Protein AF-A0A0J0YFG1-F1 (afdb_monomer)

Solvent-accessible surface area (backbone atoms only — not comparable to full-atom values): 6539 Å² total; per-residue (Å²): 139,89,81,89,84,84,84,85,88,75,91,73,70,76,69,71,73,81,70,74,69,93,56,88,42,47,78,44,83,49,71,50,86,30,66,38,81,46,75,41,75,69,30,64,100,82,37,84,38,38,76,45,77,35,47,12,87,92,48,82,15,32,38,31,43,42,36,39,40,61,72,55,91,67,22,31,40,36,35,41,39,23,35,35,35,28,65,64,78,68,44,74,66,44,88,67,57,64,61,65,52,78,46,78,45,73,104

Nearest PDB structures 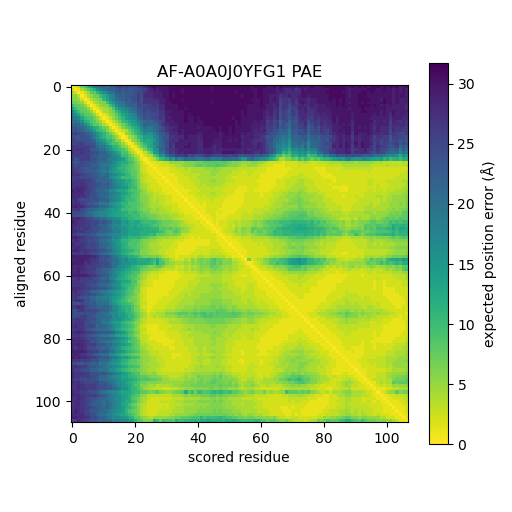(foldseek):
  8wv0-assembly1_A  TM=7.719E-01  e=2.265E-03  Burkholderia pseudomallei
  8wv0-assembly1_B  TM=7.927E-01  e=3.473E-03  Burkholderia pseudomallei
  7de8-assembly1_X  TM=6.750E-01  e=1.724E-02  Neisseria meningitidis
  1una-assembly1_B  TM=4.110E-01  e=8.449E+00  Enterobacteria phage GA
  2qom-assembly2_B  TM=2.099E-01  e=4.696E+00  Escherichia coli O157:H7

Radius of gyration: 25.97 Å; Cα contacts (8 Å, |Δi|>4): 199; chains: 1; bounding box: 93×31×51 Å

Foldseek 3Di:
DDDDDDDDDDPPDPPPPPPDPVDPKDKDKDWDWAKDWDWDALDDPVSRIDTDIWGHDPDFTKIWMWTWADPDPQKIKIWIWMFTAINRPRHGPDPGTPPTDIDIDHD

Sequence (107 aa):
MQKKIVAALALCGAGVAMAQSAGTSKVELWGIVDAAVRHTNNEGAGKDGLTKMIGGGMSQSRWGINVEEDLGGGSKALVVLENRLNADDGSVSTPFFQPSYLGLQGP

Mean predicted aligned error: 10.68 Å

Structure (mmCIF, N/CA/C/O backbone):
data_AF-A0A0J0YFG1-F1
#
_entry.id   AF-A0A0J0YFG1-F1
#
loop_
_atom_site.group_PDB
_atom_site.id
_atom_site.type_symbol
_atom_site.label_atom_id
_atom_site.label_alt_id
_atom_site.label_comp_id
_atom_site.label_asym_id
_atom_site.label_entity_id
_atom_site.label_seq_id
_atom_site.pdbx_PDB_ins_code
_atom_site.Cartn_x
_atom_site.Cartn_y
_atom_site.Cartn_z
_atom_site.occupancy
_atom_site.B_iso_or_equiv
_atom_site.auth_seq_id
_atom_site.auth_comp_id
_atom_site.auth_asym_id
_atom_site.auth_atom_id
_atom_site.pdbx_PDB_model_num
ATOM 1 N N . MET A 1 1 ? -69.041 -20.378 11.892 1.00 36.41 1 MET A N 1
ATOM 2 C CA . MET A 1 1 ? -67.902 -21.314 12.005 1.00 36.41 1 MET A CA 1
ATOM 3 C C . MET A 1 1 ? -66.626 -20.483 11.991 1.00 36.41 1 MET A C 1
ATOM 5 O O . MET A 1 1 ? -66.306 -19.892 10.971 1.00 36.41 1 MET A O 1
ATOM 9 N N . GLN A 1 2 ? -65.987 -20.311 13.149 1.00 37.66 2 GLN A N 1
ATOM 10 C CA . GLN A 1 2 ? -64.739 -19.558 13.275 1.00 37.66 2 GLN A CA 1
ATOM 11 C C . GLN A 1 2 ? -63.561 -20.482 12.964 1.00 37.66 2 GLN A C 1
ATOM 13 O O . GLN A 1 2 ? -63.517 -21.599 13.471 1.00 37.66 2 GLN A O 1
ATOM 18 N N . LYS A 1 3 ? -62.593 -20.011 12.177 1.00 39.78 3 LYS A N 1
ATOM 19 C CA . LYS A 1 3 ? -61.246 -20.586 12.146 1.00 39.78 3 LYS A CA 1
ATOM 20 C C . LYS A 1 3 ? -60.242 -19.446 12.243 1.00 39.78 3 LYS A C 1
ATOM 22 O O . LYS A 1 3 ? -59.931 -18.791 11.256 1.00 39.78 3 LYS A O 1
ATOM 27 N N . LYS A 1 4 ? -59.783 -19.195 13.469 1.00 49.41 4 LYS A N 1
ATOM 28 C CA . LYS A 1 4 ? -58.533 -18.483 13.722 1.00 49.41 4 LYS A CA 1
ATOM 29 C C . LYS A 1 4 ? -57.402 -19.492 13.544 1.00 49.41 4 LYS A C 1
ATOM 31 O O . LYS A 1 4 ? -57.407 -20.507 14.231 1.00 49.41 4 LYS A O 1
ATOM 36 N N . ILE A 1 5 ? -56.443 -19.193 12.677 1.00 54.59 5 ILE A N 1
ATOM 37 C CA . ILE A 1 5 ? -55.061 -19.650 12.835 1.00 54.59 5 ILE A CA 1
ATOM 38 C C . ILE A 1 5 ? -54.196 -18.404 12.661 1.00 54.59 5 ILE A C 1
ATOM 40 O O . ILE A 1 5 ? -54.244 -17.730 11.637 1.00 54.59 5 ILE A O 1
ATOM 44 N N . VAL A 1 6 ? -53.497 -18.067 13.738 1.00 49.62 6 VAL A N 1
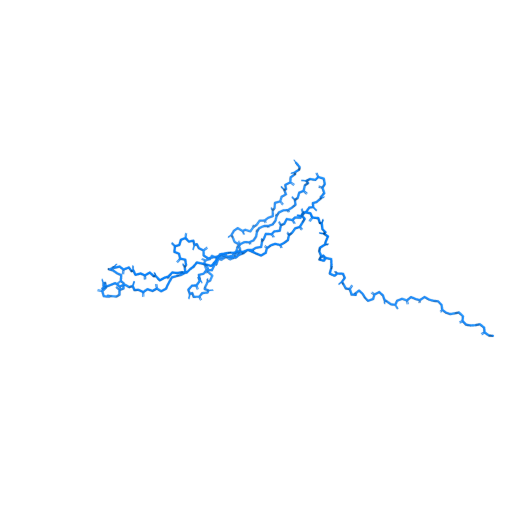ATOM 45 C CA . VAL A 1 6 ? -52.498 -17.006 13.858 1.00 49.62 6 VAL A CA 1
ATOM 46 C C . VAL A 1 6 ? -51.119 -17.673 13.790 1.00 49.62 6 VAL A C 1
ATOM 48 O O . VAL A 1 6 ? -50.982 -18.800 14.257 1.00 49.62 6 VAL A O 1
ATOM 51 N N . ALA A 1 7 ? -50.134 -16.906 13.309 1.00 46.12 7 ALA A N 1
ATOM 52 C CA . ALA A 1 7 ? -48.688 -16.989 13.572 1.00 46.12 7 ALA A CA 1
ATOM 53 C C . ALA A 1 7 ? -47.763 -17.587 12.487 1.00 46.12 7 ALA A C 1
ATOM 55 O O . ALA A 1 7 ? -47.638 -18.795 12.343 1.00 46.12 7 ALA A O 1
ATOM 56 N N . ALA A 1 8 ? -47.002 -16.652 11.897 1.00 50.44 8 ALA A N 1
ATOM 57 C CA . ALA A 1 8 ? -45.533 -16.575 11.911 1.00 50.44 8 ALA A CA 1
ATOM 58 C C . ALA A 1 8 ? -44.690 -17.418 10.927 1.00 50.44 8 ALA A C 1
ATOM 60 O O . ALA A 1 8 ? -45.023 -18.542 10.582 1.00 50.44 8 ALA A O 1
ATOM 61 N N . LEU A 1 9 ? -43.520 -16.831 10.608 1.00 45.78 9 LEU A N 1
ATOM 62 C CA . LEU A 1 9 ? -42.419 -17.241 9.713 1.00 45.78 9 LEU A CA 1
ATOM 63 C C . LEU A 1 9 ? -42.649 -16.877 8.231 1.00 45.78 9 LEU A C 1
ATOM 65 O O . LEU A 1 9 ? -43.607 -17.326 7.626 1.00 45.78 9 LEU A O 1
ATOM 69 N N . ALA A 1 10 ? -41.835 -16.061 7.555 1.00 49.25 10 ALA A N 1
ATOM 70 C CA . ALA A 1 10 ? -40.433 -15.671 7.735 1.00 49.25 10 ALA A CA 1
ATOM 71 C C . ALA A 1 10 ? -40.258 -14.227 7.195 1.00 49.25 10 ALA A C 1
ATOM 73 O O . ALA A 1 10 ? -40.809 -13.904 6.152 1.00 49.25 10 ALA A O 1
ATOM 74 N N . LEU A 1 11 ? -39.568 -13.258 7.808 1.00 49.84 11 LEU A N 1
ATOM 75 C CA . LEU A 1 11 ? -38.202 -13.279 8.354 1.00 49.84 11 LEU A CA 1
ATOM 76 C C . LEU A 1 11 ? -37.157 -13.925 7.428 1.00 49.84 11 LEU A C 1
ATOM 78 O O . LEU A 1 11 ? -36.078 -14.307 7.868 1.00 49.84 11 LEU A O 1
ATOM 82 N N . CYS A 1 12 ? -37.433 -13.972 6.123 1.00 50.34 12 CYS A N 1
ATOM 83 C CA . CYS A 1 12 ? -36.381 -14.088 5.122 1.00 50.34 12 CYS A CA 1
ATOM 84 C C . CYS A 1 12 ? -35.701 -12.725 5.032 1.00 50.34 12 CYS A C 1
ATOM 86 O O . CYS A 1 12 ? -36.190 -11.815 4.365 1.00 50.34 12 CYS A O 1
ATOM 88 N N . GLY A 1 13 ? -34.611 -12.587 5.787 1.00 51.78 13 GLY A N 1
ATOM 89 C CA . GLY A 1 13 ? -33.723 -11.443 5.748 1.00 51.78 13 GLY A CA 1
ATOM 90 C C . GLY A 1 13 ? -33.283 -11.150 4.321 1.00 51.78 13 GLY A C 1
ATOM 91 O O . GLY A 1 13 ? -32.292 -11.697 3.842 1.00 51.78 13 GLY A O 1
ATOM 92 N N . ALA A 1 14 ? -33.972 -10.205 3.680 1.00 50.88 14 ALA A N 1
ATOM 93 C CA . ALA A 1 14 ? -33.274 -9.217 2.886 1.00 50.88 14 ALA A CA 1
ATOM 94 C C . ALA A 1 14 ? -32.275 -8.603 3.861 1.00 50.88 14 ALA A C 1
ATOM 96 O O . ALA A 1 14 ? -32.645 -7.782 4.701 1.00 50.88 14 ALA A O 1
ATOM 97 N N . GLY A 1 15 ? -31.062 -9.162 3.854 1.00 49.34 15 GLY A N 1
ATOM 98 C CA . GLY A 1 15 ? -29.940 -8.668 4.612 1.00 49.34 15 GLY A CA 1
ATOM 99 C C . GLY A 1 15 ? -29.903 -7.186 4.346 1.00 49.34 15 GLY A C 1
ATOM 100 O O . GLY A 1 15 ? -29.629 -6.755 3.231 1.00 49.34 15 GLY A O 1
ATOM 101 N N . VAL A 1 16 ? -30.306 -6.439 5.367 1.00 50.91 16 VAL A N 1
ATOM 102 C CA . VAL A 1 16 ? -29.796 -5.125 5.682 1.00 50.91 16 VAL A CA 1
ATOM 103 C C . VAL A 1 16 ? -28.397 -5.055 5.092 1.00 50.91 16 VAL A C 1
ATOM 105 O O . VAL A 1 16 ? -27.432 -5.570 5.656 1.00 50.91 16 VAL A O 1
ATOM 108 N N . ALA A 1 17 ? -28.295 -4.428 3.924 1.00 47.31 17 ALA A N 1
ATOM 109 C CA . ALA A 1 17 ? -27.132 -3.639 3.638 1.00 47.31 17 ALA A CA 1
ATOM 110 C C . ALA A 1 17 ? -27.118 -2.616 4.777 1.00 47.31 17 ALA A C 1
ATOM 112 O O . ALA A 1 17 ? -27.678 -1.532 4.654 1.00 47.31 17 ALA A O 1
ATOM 113 N N . MET A 1 18 ? -26.529 -2.992 5.920 1.00 51.84 18 MET A N 1
ATOM 114 C CA . MET A 1 18 ? -26.047 -2.072 6.947 1.00 51.84 18 MET A CA 1
ATOM 115 C C . MET A 1 18 ? -24.857 -1.312 6.340 1.00 51.84 18 MET A C 1
ATOM 117 O O . MET A 1 18 ? -23.759 -1.287 6.881 1.00 51.84 18 MET A O 1
ATOM 121 N N . ALA A 1 19 ? -25.037 -0.770 5.141 1.00 49.94 19 ALA A N 1
ATOM 122 C CA . ALA A 1 19 ? -24.145 0.174 4.533 1.00 49.94 19 ALA A CA 1
ATOM 123 C C . ALA A 1 19 ? -24.659 1.531 5.007 1.00 49.94 19 ALA A C 1
ATOM 125 O O . ALA A 1 19 ? -25.794 1.895 4.714 1.00 49.94 19 ALA A O 1
ATOM 126 N N . GLN A 1 20 ? -23.800 2.262 5.716 1.00 51.38 20 GLN A N 1
ATOM 127 C CA . GLN A 1 20 ? -23.994 3.654 6.129 1.00 51.38 20 GLN A CA 1
ATOM 128 C C . GLN A 1 20 ? -24.841 3.851 7.396 1.00 51.38 20 GLN A C 1
ATOM 130 O O . GLN A 1 20 ? -25.828 4.582 7.399 1.00 51.38 20 GLN A O 1
ATOM 135 N N . SER A 1 21 ? -24.384 3.314 8.536 1.00 45.28 21 SER A N 1
ATOM 136 C CA . SER A 1 21 ? -24.515 4.150 9.735 1.00 45.28 21 SER A CA 1
ATOM 137 C C . SER A 1 21 ? -23.665 5.388 9.469 1.00 45.28 21 SER A C 1
ATOM 139 O O . SER A 1 21 ? -22.465 5.263 9.226 1.00 45.28 21 SER A O 1
ATOM 141 N N . ALA A 1 22 ? -24.295 6.558 9.438 1.00 49.06 22 ALA A N 1
ATOM 142 C CA . ALA A 1 22 ? -23.663 7.866 9.311 1.00 49.06 22 ALA A CA 1
A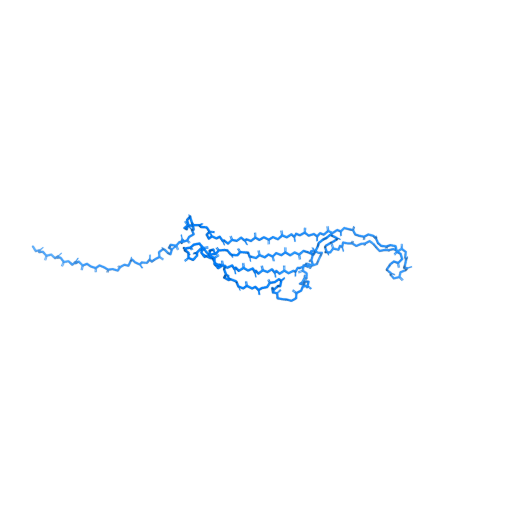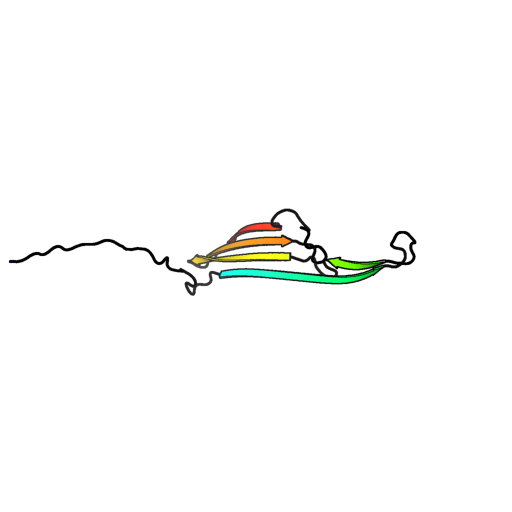TOM 143 C C . ALA A 1 22 ? -22.852 8.220 10.578 1.00 49.06 22 ALA A C 1
ATOM 145 O O . ALA A 1 22 ? -23.078 9.247 11.212 1.00 49.06 22 ALA A O 1
ATOM 146 N N . GLY A 1 23 ? -21.954 7.321 10.982 1.00 59.78 23 GLY A N 1
ATOM 147 C CA . GLY A 1 23 ? -20.945 7.514 12.014 1.00 59.78 23 GLY A CA 1
ATOM 148 C C . GLY A 1 23 ? -19.591 7.837 11.388 1.00 59.78 23 GLY A C 1
ATOM 149 O O . GLY A 1 23 ? -19.436 7.837 10.168 1.00 59.78 23 GLY A O 1
ATOM 150 N N . THR A 1 24 ? -18.589 8.099 12.226 1.00 70.56 24 THR A N 1
ATOM 151 C CA . THR A 1 24 ? -17.217 8.383 11.768 1.00 70.56 24 THR A CA 1
ATOM 152 C C . THR A 1 24 ? -16.491 7.159 11.179 1.00 70.56 24 THR A C 1
ATOM 154 O O . THR A 1 24 ? -15.378 7.296 10.671 1.00 70.56 24 THR A O 1
ATOM 157 N N . SER A 1 25 ? -17.127 5.981 11.184 1.00 90.06 25 SER A N 1
ATOM 158 C CA . SER A 1 25 ? -16.605 4.752 10.582 1.00 90.06 25 SER A CA 1
ATOM 159 C C . SER A 1 25 ? -16.609 4.796 9.050 1.00 90.06 25 SER A C 1
ATOM 161 O O . SER A 1 25 ? -17.614 5.150 8.432 1.00 90.06 25 SER A O 1
ATOM 163 N N . LYS A 1 26 ? -15.517 4.360 8.412 1.00 90.56 26 LYS A N 1
ATOM 164 C CA . LYS A 1 26 ? -15.383 4.302 6.949 1.00 90.56 26 LYS A CA 1
ATOM 165 C C . LYS A 1 26 ? -14.490 3.156 6.483 1.00 90.56 26 LYS A C 1
ATOM 167 O O . LYS A 1 26 ? -13.564 2.753 7.179 1.00 90.56 26 LYS A O 1
ATOM 172 N N . VAL A 1 27 ? -14.737 2.699 5.257 1.00 94.38 27 VAL A N 1
ATOM 173 C CA . VAL A 1 27 ? -13.838 1.824 4.493 1.00 94.38 27 VAL A CA 1
ATOM 174 C C . VAL A 1 27 ? -13.491 2.543 3.198 1.00 94.38 27 VAL A C 1
ATOM 176 O O . VAL A 1 27 ? -14.384 2.946 2.454 1.00 94.38 27 VAL A O 1
ATOM 179 N N . GLU A 1 28 ? -12.204 2.703 2.930 1.00 95.25 28 GLU A N 1
ATOM 180 C CA . GLU A 1 28 ? -11.687 3.408 1.764 1.00 95.25 28 GLU A CA 1
ATOM 181 C C . GLU A 1 28 ? -10.739 2.500 0.983 1.00 95.25 28 GLU A C 1
ATOM 183 O O . GLU A 1 28 ? -9.745 2.014 1.522 1.00 95.25 28 GLU A O 1
ATOM 188 N N . LEU A 1 29 ? -11.037 2.305 -0.302 1.00 97.06 29 LEU A N 1
ATOM 189 C CA . LEU A 1 29 ? -10.078 1.783 -1.266 1.00 97.06 29 LEU A CA 1
ATOM 190 C C . LEU A 1 29 ? -9.253 2.958 -1.796 1.00 97.06 29 LEU A C 1
ATOM 192 O O . LEU A 1 29 ? -9.815 3.919 -2.320 1.00 97.06 29 LEU A O 1
ATOM 196 N N . TRP A 1 30 ? -7.934 2.868 -1.694 1.00 96.00 30 TRP A N 1
ATOM 197 C CA . TRP A 1 30 ? -7.017 3.919 -2.125 1.00 96.00 30 TRP A CA 1
ATOM 198 C C . TRP A 1 30 ? -5.836 3.332 -2.899 1.00 96.00 30 TRP A C 1
ATOM 200 O O . TRP A 1 30 ? -5.597 2.125 -2.885 1.00 96.00 30 TRP A O 1
ATOM 210 N N . GLY A 1 31 ? -5.082 4.176 -3.598 1.00 95.88 31 GLY A N 1
ATOM 211 C CA . GLY A 1 31 ? -3.880 3.738 -4.296 1.00 95.88 31 GLY A CA 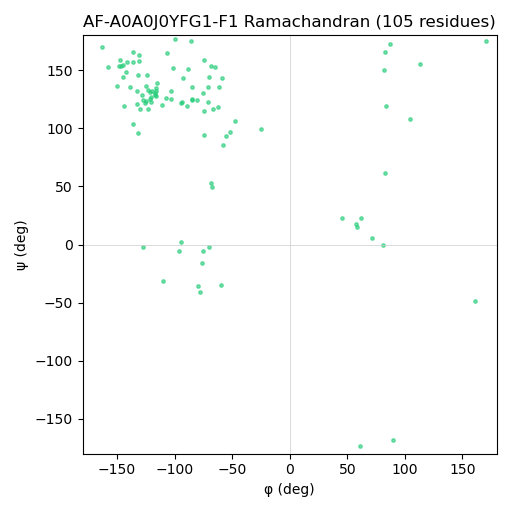1
ATOM 212 C C . GLY A 1 31 ? -3.295 4.791 -5.224 1.00 95.88 31 GLY A C 1
ATOM 213 O O . GLY A 1 31 ? -3.867 5.862 -5.419 1.00 95.88 31 GLY A O 1
ATOM 214 N N . ILE A 1 32 ? -2.138 4.462 -5.794 1.00 96.25 32 ILE A N 1
ATOM 215 C CA . ILE A 1 32 ? -1.451 5.239 -6.825 1.00 96.25 32 ILE A CA 1
ATOM 216 C C . ILE A 1 32 ? -0.910 4.259 -7.864 1.00 96.25 32 ILE A C 1
ATOM 218 O O . ILE A 1 32 ? -0.299 3.247 -7.509 1.00 96.25 32 ILE A O 1
ATOM 222 N N . VAL A 1 33 ? -1.095 4.593 -9.139 1.00 96.12 33 VAL A N 1
ATOM 223 C CA . VAL A 1 33 ? -0.432 3.927 -10.261 1.00 96.12 33 VAL A CA 1
ATOM 224 C C . VAL A 1 33 ? 0.554 4.914 -10.872 1.00 96.12 33 VAL A C 1
ATOM 226 O O . VAL A 1 33 ? 0.168 5.995 -11.307 1.00 96.12 33 VAL A O 1
ATOM 229 N N . ASP A 1 34 ? 1.826 4.541 -10.869 1.00 96.50 34 ASP A N 1
ATOM 230 C CA . ASP A 1 34 ? 2.938 5.281 -11.461 1.00 96.50 34 ASP A CA 1
ATOM 231 C C . ASP A 1 34 ? 3.594 4.383 -12.517 1.00 96.50 34 ASP A C 1
ATOM 233 O O . ASP A 1 34 ? 3.929 3.225 -12.245 1.00 96.50 34 ASP A O 1
ATOM 237 N N . ALA A 1 35 ? 3.735 4.911 -13.727 1.00 95.50 35 ALA A N 1
ATOM 238 C CA . ALA A 1 35 ? 4.416 4.283 -14.844 1.00 95.50 35 ALA A CA 1
ATOM 239 C C . ALA A 1 35 ? 5.114 5.366 -15.667 1.00 95.50 35 ALA A C 1
ATOM 241 O O . ALA A 1 35 ? 4.587 6.468 -15.846 1.00 95.50 35 ALA A O 1
ATOM 242 N N . ALA A 1 36 ? 6.285 5.040 -16.208 1.00 95.81 36 ALA A N 1
ATOM 243 C CA . ALA A 1 36 ? 7.078 5.981 -16.986 1.00 95.81 36 ALA A CA 1
ATOM 244 C C . ALA A 1 36 ? 7.754 5.308 -18.181 1.00 95.81 36 ALA A C 1
ATOM 246 O O . ALA A 1 36 ? 8.030 4.110 -18.177 1.00 95.81 36 ALA A O 1
ATOM 247 N N . VAL A 1 37 ? 8.088 6.105 -19.195 1.00 96.31 37 VAL A N 1
ATOM 248 C CA . VAL A 1 37 ? 9.056 5.715 -20.225 1.00 96.31 37 VAL A CA 1
ATOM 249 C C . VAL A 1 37 ? 10.421 6.227 -19.787 1.00 96.31 37 VAL A C 1
ATOM 251 O O . VAL A 1 37 ? 10.597 7.424 -19.564 1.00 96.31 37 VAL A O 1
ATOM 254 N N . ARG A 1 38 ? 11.395 5.326 -19.660 1.00 96.00 38 ARG A N 1
ATOM 255 C CA . ARG A 1 38 ? 12.771 5.657 -19.283 1.00 96.00 38 ARG A CA 1
ATOM 256 C C . ARG A 1 38 ? 13.713 5.318 -20.426 1.00 96.00 38 ARG A C 1
ATOM 258 O O . ARG A 1 38 ? 13.669 4.208 -20.949 1.00 96.00 38 ARG A O 1
ATOM 265 N N . HIS A 1 39 ? 14.584 6.265 -20.761 1.00 96.12 39 HIS A N 1
ATOM 266 C CA . HIS A 1 39 ? 15.775 6.016 -21.561 1.00 96.12 39 HIS A CA 1
ATO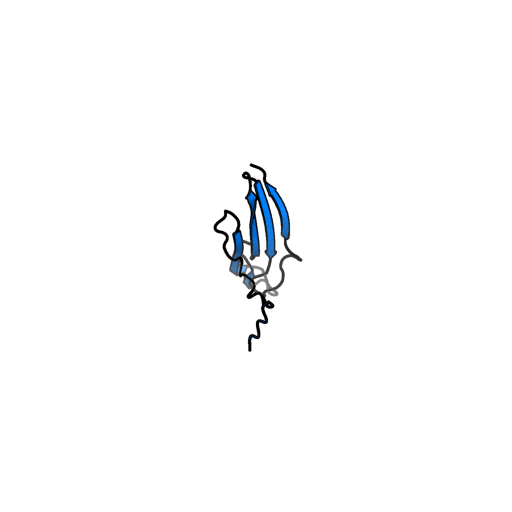M 267 C C . HIS A 1 39 ? 17.009 6.094 -20.660 1.00 96.12 39 HIS A C 1
ATOM 269 O O . HIS A 1 39 ? 17.212 7.104 -19.984 1.00 96.12 39 HIS A O 1
ATOM 275 N N . THR A 1 40 ? 17.827 5.047 -20.667 1.00 97.00 40 THR A N 1
ATOM 276 C CA . THR A 1 40 ? 19.128 5.019 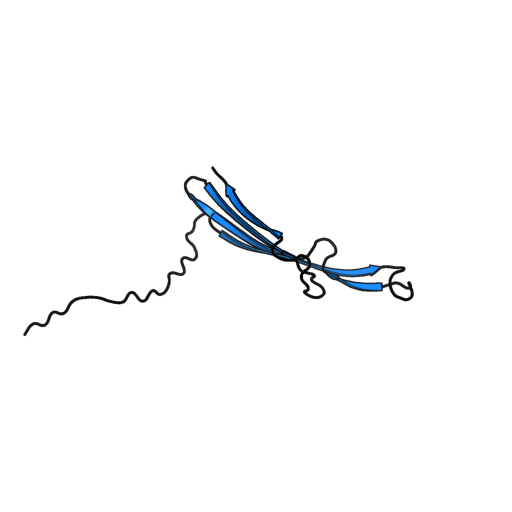-19.991 1.00 97.00 40 THR A CA 1
ATOM 277 C C . THR A 1 40 ? 20.218 4.858 -21.045 1.00 97.00 40 THR A C 1
ATOM 279 O O . THR A 1 40 ? 20.161 3.929 -21.851 1.00 97.00 40 THR A O 1
ATOM 282 N N . ASN A 1 41 ? 21.225 5.730 -21.046 1.00 97.62 41 ASN A N 1
ATOM 283 C CA . ASN A 1 41 ? 22.409 5.553 -21.890 1.00 97.62 41 ASN A CA 1
ATOM 284 C C . ASN A 1 41 ? 23.320 4.438 -21.333 1.00 97.62 41 ASN A C 1
ATOM 286 O O . ASN A 1 41 ? 23.250 4.104 -20.154 1.00 97.62 41 ASN A O 1
ATOM 290 N N . ASN A 1 42 ? 24.183 3.851 -22.169 1.00 97.19 42 ASN A N 1
ATOM 291 C CA . ASN A 1 42 ? 25.125 2.792 -21.763 1.00 97.19 42 ASN A CA 1
ATOM 292 C C . ASN A 1 42 ? 24.487 1.524 -21.144 1.00 97.19 42 ASN A C 1
ATOM 294 O O . ASN A 1 42 ? 25.181 0.731 -20.507 1.00 97.19 42 ASN A O 1
ATOM 298 N N . GLU A 1 43 ? 23.183 1.310 -21.343 1.00 97.31 43 GLU A N 1
ATOM 299 C CA . GLU A 1 43 ? 22.428 0.118 -20.928 1.00 97.31 43 GLU A CA 1
ATOM 300 C C . GLU A 1 43 ? 22.090 -0.752 -22.162 1.00 97.31 43 GLU A C 1
ATOM 302 O O . GLU A 1 43 ? 22.189 -0.300 -23.305 1.00 97.31 43 GLU A O 1
ATOM 30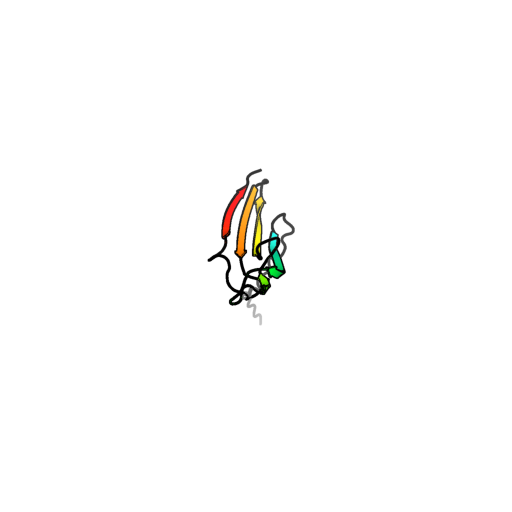7 N N . GLY A 1 44 ? 21.687 -2.009 -21.945 1.00 94.75 44 GLY A N 1
ATOM 308 C CA . GLY A 1 44 ? 21.338 -2.960 -23.007 1.00 94.75 44 GLY A CA 1
ATOM 309 C C . GLY A 1 44 ? 22.539 -3.742 -23.556 1.00 94.75 44 GLY A C 1
ATOM 310 O O . GLY A 1 44 ? 23.689 -3.473 -23.213 1.00 94.75 44 GLY A O 1
ATOM 311 N N . ALA A 1 45 ? 22.274 -4.738 -24.410 1.00 93.69 45 ALA A N 1
ATOM 312 C CA . ALA A 1 45 ? 23.289 -5.688 -24.886 1.00 93.69 45 ALA A CA 1
ATOM 313 C C . ALA A 1 45 ? 24.465 -5.025 -25.634 1.00 93.69 45 ALA A C 1
ATOM 315 O O . ALA A 1 45 ? 25.599 -5.477 -25.504 1.00 93.69 45 ALA A O 1
ATOM 316 N N . GLY A 1 46 ? 24.200 -3.947 -26.382 1.00 94.81 46 GLY A N 1
ATOM 317 C CA . GLY A 1 46 ? 25.211 -3.187 -27.132 1.00 94.81 46 GLY A CA 1
ATOM 318 C C . GLY A 1 46 ? 25.748 -1.944 -26.419 1.00 94.81 46 GLY A C 1
ATOM 319 O O . GLY A 1 46 ? 26.670 -1.319 -26.921 1.00 94.81 46 GLY A O 1
ATOM 320 N N . LYS A 1 47 ? 25.196 -1.576 -25.252 1.00 94.50 47 LYS A N 1
ATOM 321 C CA . LYS A 1 47 ? 25.464 -0.300 -24.557 1.00 94.50 47 LYS A CA 1
ATOM 322 C C . LYS A 1 47 ? 25.137 0.978 -25.356 1.00 94.50 47 LYS A C 1
ATOM 324 O O . LYS A 1 47 ? 25.499 2.064 -24.920 1.00 94.50 47 LYS A O 1
ATOM 329 N N . ASP A 1 48 ? 24.384 0.893 -26.450 1.00 95.12 48 ASP A N 1
ATOM 330 C CA . ASP A 1 48 ? 23.935 2.069 -27.223 1.00 95.12 48 ASP A CA 1
ATOM 331 C C . ASP A 1 48 ? 22.791 2.847 -26.540 1.00 95.12 48 ASP A C 1
ATOM 333 O O . ASP A 1 48 ? 22.388 3.920 -26.988 1.00 95.12 48 ASP A O 1
ATOM 337 N N . GLY A 1 49 ? 22.275 2.316 -25.430 1.00 97.31 49 GLY A N 1
ATOM 338 C CA . GLY A 1 49 ? 21.152 2.857 -24.681 1.00 97.31 49 GLY A CA 1
ATOM 339 C C . GLY A 1 49 ? 19.932 1.943 -24.736 1.00 97.31 49 GLY A C 1
ATOM 340 O O . GLY A 1 49 ? 19.753 1.145 -25.656 1.00 97.31 49 GLY A O 1
ATOM 341 N N . LEU A 1 50 ? 19.077 2.060 -23.723 1.00 97.56 50 LEU A N 1
ATOM 342 C CA . LEU A 1 50 ? 17.864 1.266 -23.591 1.00 97.56 50 LEU A CA 1
ATOM 343 C C . LEU A 1 50 ? 16.682 2.169 -23.255 1.00 97.56 50 LEU A C 1
ATOM 345 O O . LEU A 1 50 ? 16.679 2.840 -22.225 1.00 97.56 50 LEU A O 1
ATOM 349 N N . THR A 1 51 ? 15.664 2.145 -24.115 1.00 96.88 51 THR A N 1
ATOM 350 C CA . THR A 1 51 ? 14.360 2.759 -23.847 1.00 96.88 51 THR A CA 1
ATOM 351 C C . THR A 1 51 ? 13.363 1.672 -23.483 1.00 96.88 51 THR A C 1
ATOM 353 O O . THR A 1 51 ? 13.165 0.739 -24.259 1.00 96.88 51 THR A O 1
ATOM 356 N N . LYS A 1 52 ? 12.715 1.795 -22.325 1.00 95.56 52 LYS A N 1
ATOM 357 C CA . LYS A 1 52 ? 11.677 0.862 -21.874 1.00 95.56 52 LYS A CA 1
ATOM 358 C C . LYS A 1 52 ? 10.600 1.580 -21.067 1.00 95.56 52 LYS A C 1
ATOM 360 O O . LYS A 1 52 ? 10.862 2.619 -20.459 1.00 95.56 52 LYS A O 1
ATOM 365 N N . MET A 1 53 ? 9.395 1.016 -21.062 1.00 95.44 53 MET A N 1
ATOM 366 C CA . MET A 1 53 ? 8.424 1.334 -20.019 1.00 95.44 53 MET A CA 1
ATOM 367 C C . MET A 1 53 ? 8.918 0.725 -18.705 1.00 95.44 53 MET A C 1
ATOM 369 O O . MET A 1 53 ? 9.538 -0.338 -18.715 1.00 95.44 53 MET A O 1
ATOM 373 N N . ILE A 1 54 ? 8.673 1.416 -17.602 1.00 95.19 54 ILE A N 1
ATOM 374 C CA . ILE A 1 54 ? 8.950 0.934 -16.256 1.00 95.19 54 ILE A CA 1
ATOM 375 C C . ILE A 1 54 ? 7.731 1.159 -15.365 1.00 95.19 54 ILE A C 1
ATOM 377 O O . ILE A 1 54 ? 7.023 2.162 -15.500 1.00 95.19 54 ILE A O 1
ATOM 381 N N . GLY A 1 55 ? 7.514 0.236 -14.434 1.00 93.88 55 GLY A N 1
ATOM 382 C CA . GLY A 1 55 ? 6.595 0.409 -13.322 1.00 93.88 55 GLY A CA 1
ATOM 383 C C . GLY A 1 55 ? 7.213 1.359 -12.304 1.00 93.88 55 GLY A C 1
ATOM 384 O O . GLY A 1 55 ? 8.233 1.054 -11.689 1.00 93.88 55 GLY A O 1
ATOM 385 N N . GLY A 1 56 ? 6.599 2.520 -12.127 1.00 87.62 56 GLY A N 1
ATOM 386 C CA . GLY A 1 56 ? 7.081 3.586 -11.262 1.00 87.62 56 GLY A CA 1
ATOM 387 C C . GLY A 1 56 ? 8.009 4.583 -11.955 1.00 87.62 56 GLY A C 1
ATOM 388 O O . GLY A 1 56 ? 8.172 4.622 -13.172 1.00 87.62 56 GLY A O 1
ATOM 389 N N . GLY A 1 57 ? 8.652 5.405 -11.136 1.00 85.50 57 GLY A N 1
ATOM 390 C CA . GLY A 1 57 ? 9.555 6.463 -11.580 1.00 85.50 57 GLY A CA 1
ATOM 391 C C . GLY A 1 57 ? 9.757 7.489 -10.479 1.00 85.50 57 GLY A C 1
ATOM 392 O O . GLY A 1 57 ? 10.895 7.791 -10.127 1.00 85.50 57 GLY A O 1
ATOM 393 N N . MET A 1 58 ? 8.651 7.936 -9.883 1.00 89.69 58 MET A N 1
ATOM 394 C CA . MET A 1 58 ? 8.633 8.817 -8.716 1.00 89.69 58 MET A CA 1
ATOM 395 C C . MET A 1 58 ? 8.147 8.087 -7.458 1.00 89.69 58 MET A C 1
ATOM 397 O O . MET A 1 58 ? 8.565 8.398 -6.345 1.00 89.69 58 MET A O 1
ATOM 401 N N . SER A 1 59 ? 7.264 7.104 -7.612 1.00 92.25 59 SER A N 1
ATOM 402 C CA . SER A 1 59 ? 6.713 6.289 -6.533 1.00 92.25 59 SER A CA 1
ATOM 403 C C . SER A 1 59 ? 6.480 4.848 -6.981 1.00 92.25 59 SER A C 1
ATOM 405 O O . SER A 1 59 ? 6.264 4.571 -8.155 1.00 92.25 59 SER A O 1
ATOM 407 N N . GLN A 1 60 ? 6.499 3.913 -6.026 1.00 93.38 60 GLN A N 1
ATOM 408 C CA . GLN A 1 60 ? 6.080 2.534 -6.286 1.00 93.38 60 GLN A CA 1
ATOM 409 C C . GLN A 1 60 ? 4.553 2.460 -6.378 1.00 93.38 60 GLN A C 1
ATOM 411 O O . GLN A 1 60 ? 3.861 2.934 -5.468 1.00 93.38 60 GLN A O 1
ATOM 416 N N . SER A 1 61 ? 4.043 1.821 -7.431 1.00 96.25 61 SER A N 1
ATOM 417 C CA . SER A 1 61 ? 2.611 1.557 -7.587 1.00 96.25 61 SER A CA 1
ATOM 418 C C . SER A 1 61 ? 2.076 0.673 -6.461 1.00 96.25 61 SER A C 1
ATOM 420 O O . SER A 1 61 ? 2.697 -0.321 -6.069 1.00 96.25 61 SER A O 1
ATOM 422 N N . ARG A 1 62 ? 0.920 1.056 -5.921 1.00 96.19 62 ARG A N 1
ATOM 423 C CA . ARG A 1 62 ? 0.307 0.419 -4.753 1.00 96.19 62 ARG A CA 1
ATOM 424 C C . ARG A 1 62 ? -1.186 0.681 -4.700 1.00 96.19 62 ARG A C 1
ATOM 426 O O . ARG A 1 62 ? -1.658 1.721 -5.152 1.00 96.19 62 ARG A O 1
ATOM 433 N N . TRP A 1 63 ? -1.904 -0.238 -4.086 1.00 95.75 63 TRP A N 1
ATOM 434 C CA . TRP A 1 63 ? -3.305 -0.079 -3.731 1.00 95.75 63 TRP A CA 1
ATOM 435 C C . TRP A 1 63 ? -3.514 -0.595 -2.314 1.00 95.75 63 TRP A C 1
ATOM 437 O O . TRP A 1 63 ? -2.729 -1.402 -1.822 1.00 95.75 63 TRP A O 1
ATOM 447 N N . GLY A 1 64 ? -4.554 -0.135 -1.640 1.00 97.25 64 GLY A N 1
ATOM 448 C CA . GLY A 1 64 ? -4.794 -0.518 -0.265 1.00 97.25 64 GLY A CA 1
ATOM 449 C C . GLY A 1 64 ? -6.200 -0.228 0.214 1.00 97.25 64 GLY A C 1
ATOM 450 O O . GLY A 1 64 ? -6.987 0.434 -0.457 1.00 97.25 64 GLY A O 1
ATOM 451 N N . ILE A 1 65 ? -6.502 -0.750 1.395 1.00 97.75 65 ILE A N 1
ATOM 452 C CA . ILE A 1 65 ? -7.757 -0.560 2.104 1.00 97.75 65 ILE A CA 1
ATOM 453 C C . ILE A 1 65 ? -7.428 0.086 3.445 1.00 97.75 65 ILE A C 1
ATOM 455 O O . ILE A 1 65 ? -6.667 -0.478 4.235 1.00 97.75 65 ILE A O 1
ATOM 459 N N . ASN A 1 66 ? -8.022 1.248 3.692 1.00 96.69 66 ASN A N 1
ATOM 460 C CA . ASN A 1 66 ? -8.043 1.876 5.005 1.00 96.69 66 ASN A CA 1
ATOM 461 C C . ASN A 1 66 ? -9.422 1.664 5.623 1.00 96.69 66 ASN A C 1
ATOM 463 O O . ASN A 1 66 ? -10.441 1.914 4.979 1.00 96.69 66 ASN A O 1
ATOM 467 N N . VAL A 1 67 ? -9.456 1.230 6.875 1.00 96.00 67 VAL A N 1
ATOM 468 C CA . VAL A 1 67 ? -10.679 1.140 7.673 1.00 96.00 67 VAL A CA 1
ATOM 469 C C . VAL A 1 67 ? -10.503 1.997 8.912 1.00 96.00 67 VAL A C 1
ATOM 471 O O . VAL A 1 67 ? -9.500 1.874 9.613 1.00 96.00 67 VAL A O 1
ATOM 474 N N . GLU A 1 68 ? -11.490 2.837 9.192 1.00 95.56 68 GLU A N 1
ATOM 475 C CA . GLU A 1 68 ? -11.679 3.437 10.508 1.00 95.56 68 GLU A CA 1
ATOM 476 C C . GLU A 1 68 ? -13.022 2.952 11.051 1.00 95.56 68 GLU A C 1
ATOM 478 O O . GLU A 1 68 ? -14.030 3.012 10.350 1.00 95.56 68 GLU A O 1
ATOM 483 N N . GLU A 1 69 ? -13.045 2.463 12.284 1.00 94.81 69 GLU A N 1
ATOM 484 C CA . GLU A 1 69 ? -14.264 2.040 12.969 1.00 94.81 69 GLU A CA 1
ATOM 485 C C . GLU A 1 69 ? -14.394 2.814 14.278 1.00 94.81 69 GLU A C 1
ATOM 487 O O . GLU A 1 69 ? -13.547 2.706 15.163 1.00 94.81 69 GLU A O 1
ATOM 492 N N . ASP A 1 70 ? -15.452 3.612 14.383 1.00 93.56 70 ASP A N 1
ATOM 493 C CA . ASP A 1 70 ? -15.866 4.289 15.605 1.00 93.56 70 ASP A CA 1
ATOM 494 C C . ASP A 1 70 ? -16.326 3.254 16.636 1.00 93.56 70 ASP A C 1
ATOM 496 O O . ASP A 1 70 ? -17.313 2.544 16.425 1.00 93.56 70 ASP A O 1
ATOM 500 N N . LEU A 1 71 ? -15.607 3.171 17.755 1.00 93.31 71 LEU A N 1
ATOM 501 C CA . LEU A 1 71 ? -15.939 2.272 18.863 1.00 93.31 71 LEU A CA 1
ATOM 502 C C . LEU A 1 71 ? -16.781 2.978 19.938 1.00 93.31 71 LEU A C 1
ATOM 504 O O . LEU A 1 71 ? -17.116 2.376 20.961 1.00 93.31 71 LEU A O 1
ATOM 508 N N . GLY A 1 72 ? -17.123 4.251 19.722 1.00 90.38 72 GLY A N 1
ATOM 509 C CA . GLY A 1 72 ? -17.771 5.117 20.692 1.00 90.38 72 GLY A CA 1
ATOM 510 C C . GLY A 1 72 ? -16.792 5.757 21.681 1.00 90.38 72 GLY A C 1
ATOM 511 O O . GLY A 1 72 ? -15.625 5.381 21.808 1.00 90.38 72 GLY A O 1
ATOM 512 N N . GLY A 1 73 ? -17.270 6.779 22.397 1.00 91.38 73 GLY A N 1
ATOM 513 C CA . GLY A 1 73 ? -16.497 7.441 23.458 1.00 91.38 73 GLY A CA 1
ATOM 514 C C . GLY A 1 73 ? -15.195 8.106 22.990 1.00 91.38 73 GLY A C 1
ATOM 515 O O . GLY A 1 73 ? -14.285 8.264 23.796 1.00 91.38 73 GLY A O 1
ATOM 516 N N . GLY A 1 74 ? -15.089 8.454 21.702 1.00 89.94 74 GLY A N 1
ATOM 517 C CA . GLY A 1 74 ? -13.890 9.039 21.087 1.00 89.94 74 GLY A CA 1
ATOM 518 C C . GLY A 1 74 ? -12.797 8.031 20.710 1.00 89.94 74 GLY A C 1
ATOM 519 O O . GLY A 1 74 ? -11.779 8.432 20.155 1.00 89.94 74 GLY A O 1
ATOM 520 N N . SER A 1 75 ? -13.001 6.735 20.970 1.00 95.44 75 SER A N 1
ATOM 521 C CA . SER A 1 75 ? -12.068 5.674 20.570 1.00 95.44 75 SER A CA 1
ATOM 522 C C . SER A 1 75 ? -12.366 5.156 19.162 1.00 95.44 75 SER A C 1
ATOM 524 O O . SER A 1 75 ? -13.522 5.113 18.742 1.00 95.44 75 SER A O 1
ATOM 526 N N . LYS A 1 76 ? -11.336 4.684 18.453 1.00 95.44 76 LYS A N 1
ATOM 527 C CA . LYS A 1 76 ? -11.482 4.053 17.133 1.00 95.44 76 LYS A CA 1
ATOM 528 C C . LYS A 1 76 ? -10.547 2.864 16.911 1.00 95.44 76 LYS A C 1
ATOM 530 O O . LYS A 1 76 ? -9.419 2.859 17.407 1.00 95.44 76 LYS A O 1
ATOM 535 N N . ALA A 1 77 ? -10.994 1.886 16.124 1.00 96.62 77 ALA A N 1
ATOM 536 C CA . ALA A 1 77 ? -10.130 0.876 15.516 1.00 96.62 77 ALA A CA 1
ATOM 537 C C . ALA A 1 77 ? -9.687 1.323 14.117 1.00 96.62 77 ALA A C 1
ATOM 539 O O . ALA A 1 77 ? -10.441 1.962 13.383 1.00 96.62 77 ALA A O 1
ATOM 540 N N . LEU A 1 78 ? -8.447 0.997 13.759 1.00 97.06 78 LEU A N 1
ATOM 541 C CA . LEU A 1 78 ? -7.807 1.385 12.505 1.00 97.06 78 LEU A CA 1
ATOM 542 C C . LEU A 1 78 ? -7.239 0.146 11.822 1.00 97.06 78 LEU A C 1
ATOM 544 O O . LEU A 1 78 ? -6.468 -0.584 12.442 1.00 97.06 78 LEU A O 1
ATOM 548 N N . VAL A 1 79 ? -7.559 -0.073 10.549 1.00 98.12 79 VAL A N 1
ATOM 549 C CA . VAL A 1 79 ? -6.935 -1.129 9.736 1.00 98.12 79 VAL A CA 1
ATOM 550 C C . VAL A 1 79 ? -6.317 -0.506 8.500 1.00 98.12 79 VAL A C 1
ATOM 552 O O . VAL A 1 79 ? -6.967 0.271 7.805 1.00 98.12 79 VAL A O 1
ATOM 555 N N . VAL A 1 80 ? -5.074 -0.880 8.209 1.00 97.69 80 VAL A N 1
ATOM 556 C CA . VAL A 1 80 ? -4.404 -0.527 6.956 1.00 97.69 80 VAL A CA 1
ATOM 557 C C . VAL A 1 80 ? -3.862 -1.793 6.325 1.00 97.69 80 VAL A C 1
ATOM 559 O O . VAL A 1 80 ? -3.095 -2.529 6.948 1.00 97.69 80 VAL A O 1
ATOM 562 N N . LEU A 1 81 ? -4.260 -2.023 5.079 1.00 97.81 81 LEU A N 1
ATOM 563 C CA . LEU A 1 81 ? -3.734 -3.066 4.211 1.00 97.81 81 LEU A CA 1
ATOM 564 C C . LEU A 1 81 ? -3.263 -2.398 2.919 1.00 97.81 81 LEU A C 1
ATOM 566 O O . LEU A 1 81 ? -4.069 -1.774 2.244 1.00 97.81 81 LEU A O 1
ATOM 570 N N . GLU A 1 82 ? -1.998 -2.536 2.541 1.00 97.50 82 GLU A N 1
ATOM 571 C CA . GLU A 1 82 ? -1.458 -2.037 1.265 1.00 97.50 82 GLU A CA 1
ATOM 572 C C . GLU A 1 82 ? -0.796 -3.182 0.500 1.00 97.50 82 GLU A C 1
ATOM 574 O O . GLU A 1 82 ? -0.057 -3.957 1.086 1.00 97.50 82 GLU A O 1
ATOM 579 N N . ASN A 1 83 ? -1.017 -3.308 -0.802 1.00 96.62 83 ASN A N 1
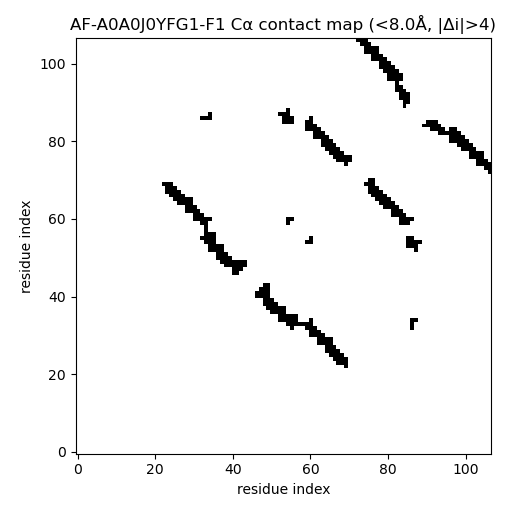ATOM 580 C CA . ASN A 1 83 ? -0.303 -4.241 -1.663 1.00 96.62 83 ASN A CA 1
ATOM 581 C C . ASN A 1 83 ? 0.358 -3.485 -2.820 1.00 96.62 83 ASN A C 1
ATOM 583 O O . ASN A 1 83 ? -0.163 -2.481 -3.315 1.00 96.62 83 ASN A O 1
ATOM 587 N N . ARG A 1 84 ? 1.532 -3.961 -3.240 1.00 95.69 84 ARG A N 1
ATOM 588 C CA . ARG A 1 84 ? 2.361 -3.290 -4.243 1.00 95.69 84 ARG A CA 1
ATOM 589 C C . ARG A 1 84 ? 2.485 -4.126 -5.498 1.00 95.69 84 ARG A C 1
ATOM 591 O O . ARG A 1 84 ? 2.740 -5.330 -5.439 1.00 95.69 84 ARG A O 1
ATOM 598 N N . LEU A 1 85 ? 2.402 -3.444 -6.631 1.00 94.62 85 LEU A N 1
ATOM 599 C CA . LEU A 1 85 ? 2.538 -4.035 -7.954 1.00 94.62 85 LEU A CA 1
ATOM 600 C C . LEU A 1 85 ? 3.519 -3.237 -8.810 1.00 94.62 85 LEU A C 1
ATOM 602 O O . LEU A 1 85 ? 3.833 -2.082 -8.514 1.00 94.62 85 LEU A O 1
ATOM 606 N N . ASN A 1 86 ? 3.979 -3.864 -9.880 1.00 95.69 86 ASN A N 1
ATOM 607 C CA . ASN A 1 86 ? 4.688 -3.223 -10.971 1.00 95.69 86 ASN A CA 1
ATOM 608 C C . ASN A 1 86 ? 3.660 -2.871 -12.053 1.00 95.69 86 ASN A C 1
ATOM 610 O O . ASN A 1 86 ? 2.906 -3.725 -12.513 1.00 95.69 86 ASN A O 1
ATOM 614 N N . ALA A 1 87 ? 3.554 -1.588 -12.398 1.00 95.69 87 ALA A N 1
ATOM 615 C CA . ALA A 1 87 ? 2.510 -1.109 -13.308 1.00 95.69 87 ALA A CA 1
ATOM 616 C C . ALA A 1 87 ? 2.786 -1.434 -14.785 1.00 95.69 87 ALA A C 1
ATOM 618 O O . ALA A 1 87 ? 1.880 -1.344 -15.607 1.00 95.69 87 ALA A O 1
ATOM 619 N N . ASP A 1 88 ? 4.023 -1.789 -15.121 1.00 95.25 88 ASP A N 1
ATOM 620 C CA . ASP A 1 88 ? 4.459 -2.132 -16.470 1.00 95.25 88 ASP A CA 1
ATOM 621 C C . ASP A 1 88 ? 4.096 -3.558 -16.888 1.00 95.25 88 ASP A C 1
ATOM 623 O O . ASP A 1 88 ? 3.764 -3.772 -18.054 1.00 95.25 88 ASP A O 1
ATOM 627 N N . ASP A 1 89 ? 4.131 -4.517 -15.963 1.00 95.31 89 ASP A N 1
ATOM 628 C CA . ASP A 1 89 ? 3.854 -5.932 -16.252 1.00 95.31 89 ASP A CA 1
ATOM 629 C C . ASP A 1 89 ? 2.782 -6.569 -15.348 1.00 95.31 89 ASP A C 1
ATOM 631 O O . ASP A 1 89 ? 2.423 -7.734 -15.529 1.00 95.31 89 ASP A O 1
ATOM 635 N N . GLY A 1 90 ? 2.245 -5.816 -14.384 1.00 93.56 90 GLY A N 1
ATOM 636 C CA . GLY A 1 90 ? 1.235 -6.283 -13.434 1.00 93.56 90 GLY A CA 1
ATOM 637 C C . GLY A 1 90 ? 1.765 -7.265 -12.386 1.00 93.56 90 GLY A C 1
ATOM 638 O O . GLY A 1 90 ? 0.977 -7.799 -11.602 1.00 93.56 90 GLY A O 1
ATOM 639 N N . SER A 1 91 ? 3.074 -7.524 -12.352 1.00 95.31 91 SER A N 1
ATOM 640 C CA . SER A 1 91 ? 3.673 -8.431 -11.379 1.00 95.31 91 SER A CA 1
ATOM 641 C C . SER A 1 91 ? 3.608 -7.855 -9.964 1.00 95.31 91 SER A C 1
ATOM 643 O O . SER A 1 91 ? 3.565 -6.642 -9.740 1.00 95.31 91 SER A O 1
ATOM 645 N N . VAL A 1 92 ? 3.593 -8.743 -8.972 1.00 93.06 92 VAL A N 1
ATOM 646 C CA . VAL A 1 92 ? 3.635 -8.347 -7.563 1.00 93.06 92 VAL A CA 1
ATOM 647 C C . VAL A 1 92 ? 5.029 -7.805 -7.247 1.00 93.06 92 VAL A C 1
ATOM 649 O O . VAL A 1 92 ? 6.022 -8.511 -7.406 1.00 93.06 92 VAL A O 1
ATOM 652 N N . SER A 1 93 ? 5.097 -6.560 -6.773 1.00 91.50 93 SER A N 1
ATOM 653 C CA . SER A 1 93 ? 6.364 -5.906 -6.418 1.00 91.50 93 SER A CA 1
ATOM 654 C C . SER A 1 93 ? 6.876 -6.384 -5.057 1.00 91.50 93 SER A C 1
ATOM 656 O O . SER A 1 93 ? 8.062 -6.658 -4.887 1.00 91.50 93 SER A O 1
ATOM 658 N N . THR A 1 94 ? 5.968 -6.545 -4.089 1.00 89.38 94 THR A N 1
ATOM 659 C CA . THR A 1 94 ? 6.274 -7.075 -2.753 1.00 89.38 94 THR A CA 1
ATOM 660 C C . THR A 1 94 ? 5.262 -8.151 -2.367 1.00 89.38 94 THR A C 1
ATOM 662 O O . THR A 1 94 ? 4.061 -7.905 -2.503 1.00 89.38 94 THR A O 1
ATOM 665 N N . PRO A 1 95 ? 5.694 -9.323 -1.865 1.00 88.75 95 PRO A N 1
ATOM 666 C CA . PRO A 1 95 ? 4.772 -10.361 -1.415 1.00 88.75 95 PRO A CA 1
ATOM 667 C C . PRO A 1 95 ? 3.840 -9.875 -0.298 1.00 88.75 95 PRO A C 1
ATOM 669 O O . PRO A 1 95 ? 4.273 -9.165 0.608 1.00 88.75 95 PRO A O 1
ATOM 672 N N . PHE A 1 96 ? 2.591 -10.349 -0.323 1.00 91.19 96 PHE A N 1
ATOM 673 C CA . PHE A 1 96 ? 1.554 -10.055 0.677 1.00 91.19 96 PHE A CA 1
ATOM 674 C C . PHE A 1 96 ? 1.198 -8.560 0.800 1.00 91.19 96 PHE A C 1
ATOM 676 O O . PHE A 1 96 ? 1.591 -7.733 -0.021 1.00 91.19 96 PHE A O 1
ATOM 683 N N . PHE A 1 97 ? 0.370 -8.217 1.788 1.00 94.62 97 PHE A N 1
ATOM 684 C CA . PHE A 1 97 ? 0.057 -6.827 2.107 1.00 94.62 97 PHE A CA 1
ATOM 685 C C . PHE A 1 97 ? 1.131 -6.254 3.039 1.00 94.62 97 PHE A C 1
ATOM 687 O O . PHE A 1 97 ? 1.389 -6.824 4.097 1.00 94.62 97 PHE A O 1
ATOM 694 N N . GLN A 1 98 ? 1.755 -5.142 2.654 1.00 91.56 98 GLN A N 1
ATOM 695 C CA . GLN A 1 98 ? 2.700 -4.380 3.460 1.00 91.56 98 GLN A CA 1
ATOM 696 C C . GLN A 1 98 ? 2.564 -2.864 3.198 1.00 91.56 98 GLN A C 1
ATOM 698 O O . GLN A 1 98 ? 2.833 -2.421 2.079 1.00 91.56 98 GLN A O 1
ATOM 703 N N . PRO A 1 99 ? 2.234 -2.059 4.232 1.00 93.69 99 PRO A N 1
ATOM 704 C CA . PRO A 1 99 ? 1.877 -2.473 5.596 1.00 93.69 99 PRO A CA 1
ATOM 705 C C . PRO A 1 99 ? 0.574 -3.289 5.690 1.00 93.69 99 PRO A C 1
ATOM 707 O O . PRO A 1 99 ? -0.336 -3.139 4.877 1.00 93.69 99 PRO A O 1
ATOM 710 N N . SER A 1 100 ? 0.494 -4.134 6.723 1.00 97.00 100 SER A N 1
ATOM 711 C CA . SER A 1 100 ? -0.728 -4.824 7.149 1.00 97.00 100 SER A CA 1
ATOM 712 C C . SER A 1 100 ? -0.842 -4.768 8.673 1.00 97.00 100 SER A C 1
ATOM 714 O O . SER A 1 100 ? -0.111 -5.479 9.368 1.00 97.00 100 SER A O 1
ATOM 716 N N . TYR A 1 101 ? -1.710 -3.915 9.211 1.00 96.81 101 TYR A N 1
ATOM 717 C CA . TYR A 1 101 ? -1.880 -3.805 10.661 1.00 96.81 101 TYR A CA 1
ATOM 718 C C . TYR A 1 101 ? -3.303 -3.448 11.081 1.00 96.81 101 TYR A C 1
ATOM 720 O O . TYR A 1 101 ? -4.082 -2.882 10.315 1.00 96.81 101 TYR A O 1
ATOM 728 N N . LEU A 1 102 ? -3.582 -3.769 12.344 1.00 97.38 102 LEU A N 1
ATOM 729 C CA . LEU A 1 102 ? -4.727 -3.327 13.127 1.00 97.38 102 LEU A CA 1
ATOM 730 C C . LEU A 1 102 ? -4.197 -2.486 14.295 1.00 97.38 102 LEU A C 1
ATOM 732 O O . LEU A 1 102 ? -3.243 -2.885 14.963 1.00 97.38 102 LEU A O 1
ATOM 736 N N . GLY A 1 103 ? -4.824 -1.346 14.545 1.00 97.56 103 GLY A N 1
ATOM 737 C CA . GLY A 1 103 ? -4.529 -0.461 15.662 1.00 97.56 103 GLY A CA 1
ATOM 738 C C . GLY A 1 103 ? -5.792 -0.065 16.415 1.00 97.56 103 GLY A C 1
ATOM 739 O O . GLY A 1 103 ? -6.895 -0.103 15.873 1.00 97.56 103 GLY A O 1
ATOM 740 N N . LEU A 1 104 ? -5.608 0.344 17.667 1.00 97.31 104 LEU A N 1
ATOM 741 C CA . LEU A 1 104 ? -6.630 0.987 18.485 1.00 97.31 104 LEU A CA 1
ATOM 742 C C . LEU A 1 104 ? -6.122 2.374 18.871 1.00 97.31 104 LEU A C 1
ATOM 744 O O . LEU A 1 104 ? -4.986 2.517 19.322 1.00 97.31 104 LEU A O 1
ATOM 748 N N . GLN A 1 105 ? -6.965 3.382 18.700 1.00 96.31 105 GLN A N 1
ATOM 749 C CA . GLN A 1 105 ? -6.719 4.751 19.128 1.00 96.31 105 GLN A CA 1
ATOM 750 C C . GLN A 1 105 ? -7.763 5.127 20.184 1.00 96.31 105 GLN A C 1
ATOM 752 O O . GLN A 1 105 ? -8.958 4.936 19.966 1.00 96.31 105 GLN A O 1
ATOM 757 N N . GLY A 1 106 ? -7.305 5.643 21.324 1.00 92.75 106 GLY A N 1
ATOM 758 C CA . GLY A 1 106 ? -8.168 6.179 22.380 1.00 92.75 106 GLY A CA 1
ATOM 759 C C . GLY A 1 106 ? -8.550 7.652 22.157 1.00 92.75 106 GLY A C 1
ATOM 760 O O . GLY A 1 106 ? -8.054 8.262 21.204 1.00 92.75 106 GLY A O 1
ATOM 761 N N . PRO A 1 107 ? -9.418 8.199 23.027 1.00 86.94 107 PRO A N 1
ATOM 762 C CA . PRO A 1 107 ? -9.830 9.602 23.004 1.00 86.94 107 PRO A CA 1
ATOM 763 C C . PRO A 1 107 ? -8.697 10.572 23.367 1.00 86.94 107 PRO A C 1
ATOM 765 O O . PRO A 1 107 ? -7.744 10.156 24.069 1.00 86.94 107 PRO A O 1
#

Secondary structure (DSSP, 8-state):
---------------------SSS-EEEEEEE--EEEEEETT-STTSS-EEEEEE-SSS--EEEEEEEEEEETTEEEEEEEEEEE-TTT--EEESS-SSEEEEEE--

pLDDT: mean 84.59, std 19.29, range [36.41, 98.12]